Protein AF-U6DQZ5-F1 (afdb_monomer_lite)

Organism: Neovison vison (NCBI:txid452646)

Sequence (101 aa):
GNWKQELPKFVSPDQLPVEFGGTMTDPDGNPKCLTKIKYGGDVPKSYYLRNQVKTQYEHTVTVARGSFMQVENEILFPGCVLRWQFASEGADIGFGVFLKT

Secondary structure (DSSP, 8-state):
--HHHHGGGTS-GGGSBGGGTSSB--TT--TT-TTT-----PPPGGG-S-S------S------TT----------STT---------SSS----------

Structure (mmCIF, N/CA/C/O backbone):
data_AF-U6DQZ5-F1
#
_entry.id   AF-U6DQZ5-F1
#
loop_
_atom_site.group_PDB
_atom_site.id
_atom_site.type_symbol
_atom_site.label_atom_id
_atom_site.label_alt_id
_atom_site.label_comp_id
_atom_site.label_asym_id
_atom_site.label_entity_id
_atom_site.label_seq_id
_atom_site.pdbx_PDB_ins_code
_atom_site.Cartn_x
_atom_site.Cartn_y
_atom_site.Cartn_z
_atom_site.occupancy
_atom_site.B_iso_or_equiv
_atom_site.auth_seq_id
_atom_site.auth_comp_id
_atom_site.auth_asym_id
_atom_site.auth_atom_id
_atom_site.pdbx_PDB_model_num
ATOM 1 N N . GLY A 1 1 ? 1.594 -3.319 21.684 1.00 69.31 1 GLY A N 1
ATOM 2 C CA . GLY A 1 1 ? 1.055 -2.040 22.187 1.00 69.31 1 GLY A CA 1
ATOM 3 C C . GLY A 1 1 ? -0.429 -2.182 22.443 1.00 69.31 1 GLY A C 1
ATOM 4 O O . GLY A 1 1 ? -1.098 -2.838 21.656 1.00 69.31 1 GLY A O 1
ATOM 5 N N . ASN A 1 2 ? -0.933 -1.602 23.530 1.00 91.50 2 ASN A N 1
ATOM 6 C CA . ASN A 1 2 ? -2.315 -1.758 23.994 1.00 91.50 2 ASN A CA 1
ATOM 7 C C . ASN A 1 2 ? -3.218 -0.600 23.526 1.00 91.50 2 ASN A C 1
ATOM 9 O O . ASN A 1 2 ? -3.927 0.034 24.300 1.00 91.50 2 ASN A O 1
ATOM 13 N N . TRP A 1 3 ? -3.120 -0.264 22.239 1.00 95.62 3 TRP A N 1
ATOM 14 C CA . TRP A 1 3 ? -3.625 1.000 21.697 1.00 95.62 3 TRP A CA 1
ATOM 15 C C . TRP A 1 3 ? -5.145 1.173 21.848 1.00 95.62 3 TRP A C 1
ATOM 17 O O . TRP A 1 3 ? -5.598 2.282 22.114 1.00 95.62 3 TRP A O 1
ATOM 27 N N . LYS A 1 4 ? -5.929 0.087 21.776 1.00 95.06 4 LYS A N 1
ATOM 28 C CA . LYS A 1 4 ? -7.386 0.128 22.000 1.00 95.06 4 LYS A CA 1
ATOM 29 C C . LYS A 1 4 ? -7.770 0.541 23.425 1.00 95.06 4 LYS A C 1
ATOM 31 O O . LYS A 1 4 ? -8.847 1.085 23.610 1.00 95.06 4 LYS A O 1
ATOM 36 N N . GLN A 1 5 ? -6.913 0.292 24.417 1.00 94.25 5 GLN A N 1
ATOM 37 C CA . GLN A 1 5 ? -7.140 0.718 25.806 1.00 94.25 5 GLN A CA 1
ATOM 38 C C . GLN A 1 5 ? -6.598 2.126 26.085 1.00 94.25 5 GLN A C 1
ATOM 40 O O . GLN A 1 5 ? -7.031 2.780 27.029 1.00 94.25 5 GLN A O 1
ATOM 45 N N . GLU A 1 6 ? -5.667 2.610 25.262 1.00 95.88 6 GLU A N 1
ATOM 46 C CA . GLU A 1 6 ? -5.107 3.959 25.384 1.00 95.88 6 GLU A CA 1
ATOM 47 C C . GLU A 1 6 ? -6.014 5.024 24.757 1.00 95.88 6 GLU A C 1
ATOM 49 O O . GLU A 1 6 ? -6.179 6.096 25.332 1.00 95.88 6 GLU A O 1
ATOM 54 N N . LEU A 1 7 ? -6.643 4.734 23.612 1.00 95.56 7 LEU A N 1
ATOM 55 C CA . LEU A 1 7 ? -7.521 5.685 22.915 1.00 95.56 7 LEU A CA 1
ATOM 56 C C . LEU A 1 7 ? -8.677 6.234 23.782 1.00 95.56 7 LEU A C 1
ATOM 58 O O . LEU A 1 7 ? -8.883 7.452 23.763 1.00 95.56 7 LEU A O 1
ATOM 62 N N . PRO A 1 8 ? -9.379 5.420 24.599 1.00 95.06 8 PRO A N 1
ATOM 63 C CA . PRO A 1 8 ? -10.436 5.907 25.487 1.00 95.06 8 PRO A CA 1
ATOM 64 C C . PRO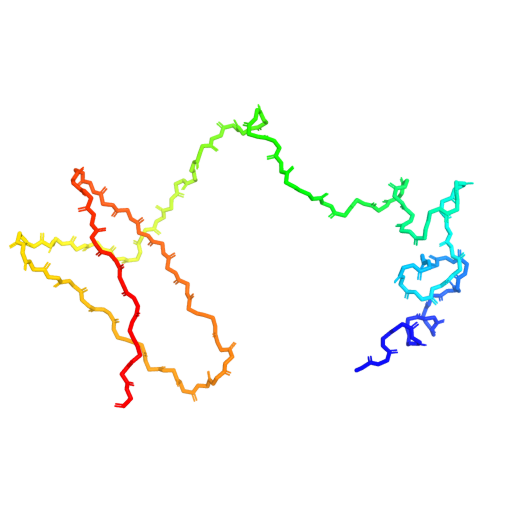 A 1 8 ? -9.983 6.913 26.556 1.00 95.06 8 PRO A C 1
ATOM 66 O O . PRO A 1 8 ? -10.818 7.580 27.158 1.00 95.06 8 PRO A O 1
ATOM 69 N N . LYS A 1 9 ? -8.671 7.058 26.805 1.00 95.75 9 LYS A N 1
ATOM 70 C CA . LYS A 1 9 ? -8.145 8.093 27.713 1.00 95.75 9 LYS A CA 1
ATOM 71 C C . LYS A 1 9 ? -8.264 9.504 27.127 1.00 95.75 9 LYS A C 1
ATOM 73 O O . LYS A 1 9 ? -8.200 10.473 27.875 1.00 95.75 9 LYS A O 1
ATOM 78 N N . PHE A 1 10 ? -8.419 9.618 25.807 1.00 96.75 10 PHE A N 1
ATOM 79 C CA . PHE A 1 10 ? -8.483 10.891 25.080 1.00 96.75 10 PHE A CA 1
ATOM 80 C C . PHE A 1 10 ? -9.848 11.148 24.438 1.00 96.75 10 PHE A C 1
ATOM 82 O O . PHE A 1 10 ? -10.176 12.292 24.131 1.00 96.75 10 PHE A O 1
ATOM 89 N N . VAL A 1 11 ? -10.635 10.095 24.213 1.00 96.81 11 VAL A N 1
ATOM 90 C CA . VAL A 1 11 ? -11.935 10.158 23.541 1.00 96.81 11 VAL A CA 1
ATOM 91 C C . VAL A 1 11 ? -12.942 9.371 24.364 1.00 96.81 11 VAL A C 1
ATOM 93 O O . VAL A 1 11 ? -12.676 8.229 24.730 1.00 96.81 11 VAL A O 1
ATOM 96 N N . SER A 1 12 ? -14.106 9.963 24.635 1.00 97.19 12 SER A N 1
ATOM 97 C CA . SER A 1 12 ? -15.171 9.260 25.354 1.00 97.19 12 SER A CA 1
ATOM 98 C C . SER A 1 12 ? -15.557 7.965 24.620 1.00 97.19 12 SER A C 1
ATOM 100 O O . SER A 1 12 ? -15.679 7.997 23.391 1.00 97.19 12 SER A O 1
ATOM 102 N N . PRO A 1 13 ? -15.771 6.831 25.319 1.00 96.00 13 PRO A N 1
ATOM 103 C CA . PRO A 1 13 ? -16.070 5.555 24.669 1.00 96.00 13 PRO A CA 1
ATOM 104 C C . PRO A 1 13 ? -17.267 5.604 23.711 1.00 96.00 13 PRO A C 1
ATOM 106 O O . PRO A 1 13 ? -17.209 5.005 22.642 1.00 96.00 13 PRO A O 1
ATOM 109 N N . ASP A 1 14 ? -18.314 6.361 24.039 1.00 97.12 14 ASP A N 1
ATOM 110 C CA . ASP A 1 14 ? -19.519 6.526 23.213 1.00 97.12 14 ASP A CA 1
ATOM 111 C C . ASP A 1 14 ? -19.296 7.362 21.942 1.00 97.12 14 ASP A C 1
ATOM 113 O O . ASP A 1 14 ? -20.132 7.349 21.043 1.00 97.12 14 ASP A O 1
ATOM 117 N N . GLN A 1 15 ? -18.159 8.055 21.843 1.00 97.38 15 GLN A N 1
ATOM 118 C CA . GLN A 1 15 ? -17.735 8.818 20.664 1.00 97.38 15 GLN A CA 1
ATOM 119 C C . GLN A 1 15 ? -16.679 8.073 19.830 1.00 97.38 15 GLN A C 1
ATOM 121 O O . GLN A 1 15 ? -16.239 8.568 18.790 1.00 97.38 15 GLN A O 1
ATOM 126 N N . LEU A 1 16 ? -16.258 6.882 20.266 1.00 97.88 16 LEU A N 1
ATOM 127 C CA . LEU A 1 16 ? -15.237 6.071 19.613 1.00 97.88 16 LEU A CA 1
ATOM 128 C C . LEU A 1 16 ? -15.874 4.781 19.065 1.00 97.88 16 LEU A C 1
ATOM 130 O O . LEU A 1 16 ? -16.534 4.066 19.821 1.00 97.88 16 LEU A O 1
ATOM 134 N N . PRO A 1 17 ? -15.691 4.441 17.773 1.00 98.31 17 PRO A N 1
ATOM 135 C CA . PRO A 1 17 ? -16.195 3.183 17.231 1.00 98.31 17 PRO A CA 1
ATOM 136 C C . PRO A 1 17 ? -15.702 1.970 18.022 1.00 98.31 17 PRO A C 1
ATOM 138 O O . PRO A 1 17 ? -14.544 1.926 18.455 1.00 98.31 17 PRO A O 1
ATOM 141 N N . VAL A 1 18 ? -16.551 0.950 18.146 1.00 98.06 18 VAL A N 1
ATOM 142 C CA . VAL A 1 18 ? -16.183 -0.344 18.749 1.00 98.06 18 VAL A CA 1
ATOM 143 C C . VAL A 1 18 ? -14.947 -0.944 18.068 1.00 98.06 18 VAL A C 1
ATOM 145 O O . VAL A 1 18 ? -14.060 -1.468 18.744 1.00 98.06 18 VAL A O 1
ATOM 148 N N . GLU A 1 19 ? -14.817 -0.793 16.745 1.00 97.38 19 GLU A N 1
ATOM 149 C CA . GLU A 1 19 ? -13.629 -1.207 15.979 1.00 97.38 19 GLU A CA 1
ATOM 150 C C . GLU A 1 19 ? -12.316 -0.653 16.574 1.00 97.38 19 GLU A C 1
ATOM 152 O O . GLU A 1 19 ? -11.291 -1.342 16.573 1.00 97.38 19 GLU A O 1
ATOM 157 N N . PHE A 1 20 ? -12.356 0.550 17.156 1.00 97.06 20 PHE A N 1
ATOM 158 C CA . PHE A 1 20 ? -11.208 1.246 17.745 1.00 97.06 20 PHE A CA 1
ATOM 159 C C . PHE A 1 20 ? -11.156 1.192 19.281 1.00 97.06 20 PHE A C 1
ATOM 161 O O . PHE A 1 20 ? -10.264 1.798 19.870 1.00 97.06 20 PHE A O 1
ATOM 168 N N . GLY A 1 21 ? -12.036 0.421 19.931 1.00 96.12 21 GLY A N 1
ATOM 169 C CA . GLY A 1 21 ? -12.015 0.197 21.383 1.00 96.12 21 GLY A CA 1
ATOM 170 C C . GLY A 1 21 ? -13.014 1.026 22.196 1.00 96.12 21 GLY A C 1
ATOM 171 O O . GLY A 1 21 ? -12.917 1.035 23.420 1.00 96.12 21 GLY A O 1
ATOM 172 N N . GLY A 1 22 ? -13.956 1.714 21.545 1.00 97.06 22 GLY A N 1
ATOM 173 C CA . GLY A 1 22 ? -15.069 2.386 22.219 1.00 97.06 22 GLY A CA 1
ATOM 174 C C . GLY A 1 22 ? -16.350 1.551 22.239 1.00 97.06 22 GLY A C 1
ATOM 175 O O . GLY A 1 22 ? -16.314 0.322 22.204 1.00 97.06 22 GLY A O 1
ATOM 176 N N . THR A 1 23 ? -17.491 2.231 22.289 1.00 98.06 23 THR A N 1
ATOM 177 C CA . THR A 1 23 ? -18.836 1.635 22.323 1.00 98.06 23 THR A CA 1
ATOM 178 C C . THR A 1 23 ? -19.744 2.138 21.201 1.00 98.06 23 THR A C 1
ATOM 180 O O . THR A 1 23 ? -20.854 1.628 21.046 1.00 98.06 23 THR A O 1
ATOM 183 N N . MET A 1 24 ? -19.292 3.099 20.389 1.00 98.19 24 MET A N 1
ATOM 184 C CA . MET A 1 24 ? -20.087 3.630 19.283 1.00 98.19 24 MET A CA 1
ATOM 185 C C . MET A 1 24 ? -20.259 2.583 18.176 1.00 98.19 24 MET A C 1
ATOM 187 O O . MET A 1 24 ? -19.301 1.936 17.745 1.00 98.19 24 MET A O 1
ATOM 191 N N . THR A 1 25 ? -21.487 2.456 17.685 1.00 98.50 25 THR A N 1
ATOM 192 C CA . THR A 1 25 ? -21.857 1.629 16.532 1.00 98.50 25 THR A CA 1
ATOM 193 C C . THR A 1 25 ? -22.733 2.449 15.585 1.00 98.50 25 THR A C 1
ATOM 195 O O . THR A 1 25 ? -23.215 3.526 15.946 1.00 98.50 25 THR A O 1
ATOM 198 N N . ASP A 1 26 ? -22.901 1.989 14.349 1.00 98.38 26 ASP A N 1
ATOM 199 C CA . ASP A 1 26 ? -23.964 2.507 13.482 1.00 98.38 26 ASP A CA 1
ATOM 200 C C . ASP A 1 26 ? -25.361 2.129 14.017 1.00 98.38 26 ASP A C 1
ATOM 202 O O . ASP A 1 26 ? -25.474 1.235 14.856 1.00 98.38 26 ASP A O 1
ATOM 206 N N . PRO A 1 27 ? -26.452 2.749 13.516 1.00 97.94 27 PRO A N 1
ATOM 207 C CA . PRO A 1 27 ? -27.818 2.388 13.912 1.00 97.94 27 PRO A CA 1
ATOM 208 C C . PRO A 1 27 ? -28.185 0.910 13.694 1.00 97.94 27 PRO A C 1
ATOM 210 O O . PRO A 1 27 ? -29.071 0.397 14.370 1.00 97.94 27 PRO A O 1
ATOM 213 N N . ASP A 1 28 ? -27.516 0.228 12.761 1.00 97.56 28 ASP A N 1
ATOM 214 C CA . ASP A 1 28 ? -27.664 -1.209 12.493 1.00 97.56 28 ASP A CA 1
ATOM 215 C C . ASP A 1 28 ? -26.778 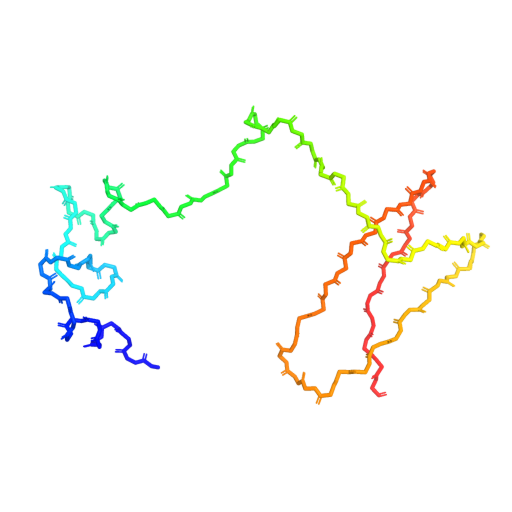-2.094 13.397 1.00 97.56 28 ASP A C 1
ATOM 217 O O . ASP A 1 28 ? -26.752 -3.315 13.245 1.00 97.56 28 ASP A O 1
ATOM 221 N N . GLY A 1 29 ? -26.045 -1.490 14.336 1.00 97.88 29 GLY A N 1
ATOM 222 C CA . GLY A 1 29 ? -25.107 -2.159 15.231 1.00 97.88 29 GLY A CA 1
ATOM 223 C C . GLY A 1 29 ? -23.715 -2.386 14.638 1.00 97.88 29 GLY A C 1
ATOM 224 O O . GLY A 1 29 ? -22.888 -3.032 15.284 1.00 97.88 29 GLY A O 1
ATOM 225 N N . ASN A 1 30 ? -23.404 -1.874 13.440 1.00 97.94 30 ASN A N 1
ATOM 226 C CA . ASN A 1 30 ? -22.097 -2.102 12.828 1.00 97.94 30 ASN A CA 1
ATOM 227 C C . ASN A 1 30 ? -20.965 -1.434 13.642 1.00 97.94 30 ASN A C 1
ATOM 229 O O . ASN A 1 30 ? -20.961 -0.207 13.804 1.00 97.94 30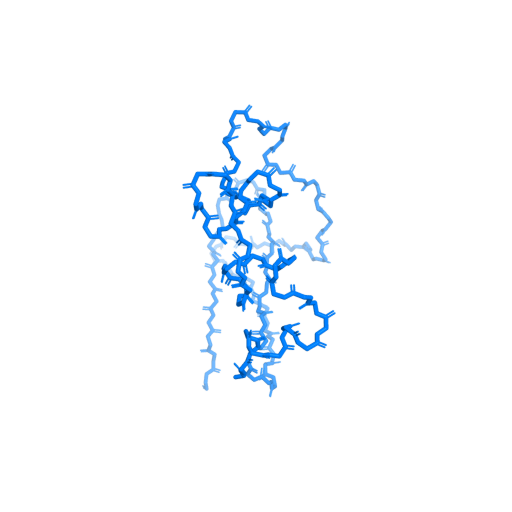 ASN A O 1
ATOM 233 N N . PRO A 1 31 ? -19.958 -2.198 14.117 1.00 98.06 31 PRO A N 1
ATOM 234 C CA . PRO A 1 31 ? -18.894 -1.681 14.983 1.00 98.06 31 PRO A CA 1
ATOM 235 C C . PRO A 1 31 ? -17.906 -0.746 14.277 1.00 98.06 31 PRO A C 1
ATOM 237 O O . PRO A 1 31 ? -17.113 -0.075 14.939 1.00 98.06 31 PRO A O 1
ATOM 240 N N . LYS A 1 32 ? -17.935 -0.712 12.940 1.00 98.12 32 LYS A N 1
ATOM 241 C CA . LYS A 1 32 ? -17.047 0.106 12.106 1.00 98.12 32 LYS A CA 1
ATOM 242 C C . LYS A 1 32 ? -17.581 1.509 11.843 1.00 98.12 32 LYS A C 1
ATOM 244 O O . LYS A 1 32 ? -16.857 2.336 11.299 1.00 98.12 32 LYS A O 1
ATOM 249 N N . CYS A 1 33 ? -18.833 1.785 12.204 1.00 98.06 33 CYS A N 1
ATOM 250 C CA . CYS A 1 33 ? -19.472 3.073 11.944 1.00 98.06 33 CYS A CA 1
ATOM 251 C C . CYS A 1 33 ? -19.352 3.517 10.463 1.00 98.06 33 CYS A C 1
ATOM 253 O O . CYS A 1 33 ? -18.915 4.633 10.170 1.00 98.06 33 CYS A O 1
ATOM 255 N N . LEU A 1 34 ? -19.700 2.639 9.511 1.00 97.81 34 LEU A N 1
ATOM 256 C CA . LEU A 1 34 ? -19.608 2.842 8.056 1.00 97.81 34 LEU A CA 1
ATOM 257 C C . LEU A 1 34 ? -20.453 4.014 7.531 1.00 97.81 34 LEU A C 1
ATOM 259 O O . LEU A 1 34 ? -20.192 4.538 6.435 1.00 97.81 34 LEU A O 1
ATOM 263 N N . THR A 1 35 ? -21.454 4.451 8.300 1.00 97.56 35 THR A N 1
ATOM 264 C CA . THR A 1 35 ? -22.195 5.684 7.995 1.00 97.56 35 THR A CA 1
ATOM 265 C C . THR A 1 35 ? -21.300 6.925 8.075 1.00 97.56 35 THR A C 1
ATOM 267 O O . THR A 1 35 ? -21.539 7.891 7.352 1.00 97.56 35 THR A O 1
ATOM 270 N N . LYS A 1 36 ? -20.230 6.878 8.882 1.00 96.88 36 LYS A N 1
ATOM 271 C CA . LYS A 1 36 ? -19.280 7.979 9.112 1.00 96.88 36 LYS A CA 1
ATOM 272 C C . LYS A 1 36 ? -17.893 7.710 8.524 1.00 96.88 36 LYS A C 1
ATOM 274 O O . LYS A 1 36 ? -17.267 8.630 8.007 1.00 96.88 36 LYS A O 1
ATOM 279 N N . ILE A 1 37 ? -17.410 6.469 8.590 1.00 97.88 37 ILE A N 1
ATOM 280 C CA . ILE A 1 37 ? -16.031 6.102 8.245 1.00 97.88 37 ILE A CA 1
ATOM 281 C C . ILE A 1 37 ? -16.017 5.241 6.984 1.00 97.88 37 ILE A C 1
ATOM 283 O O . ILE A 1 37 ? -16.633 4.178 6.922 1.00 97.88 37 ILE A O 1
ATOM 287 N N . LYS A 1 38 ? -15.283 5.682 5.960 1.00 97.19 38 LYS A N 1
ATOM 288 C CA . LYS A 1 38 ? -15.056 4.894 4.744 1.00 97.19 38 LYS A CA 1
ATOM 289 C C . LYS A 1 38 ? -13.724 4.159 4.857 1.00 97.19 38 LYS A C 1
ATOM 291 O O . LYS A 1 38 ? -12.682 4.788 4.990 1.00 97.19 38 LYS A O 1
ATOM 296 N N . TYR A 1 39 ? -13.764 2.833 4.764 1.00 96.62 39 TYR A N 1
ATOM 297 C CA . TYR A 1 39 ? -12.596 1.950 4.906 1.00 96.62 39 TYR A CA 1
ATOM 298 C C . TYR A 1 39 ? -11.846 1.718 3.583 1.00 96.62 39 TYR A C 1
ATOM 300 O O . TYR A 1 39 ? -11.080 0.766 3.458 1.00 96.62 39 TYR A O 1
ATOM 308 N N . GLY A 1 40 ? -12.066 2.581 2.587 1.00 96.56 40 GLY A N 1
ATOM 309 C CA . GLY A 1 40 ? -11.515 2.406 1.246 1.00 96.56 40 GLY A CA 1
ATOM 310 C C . GLY A 1 40 ? -12.057 1.154 0.552 1.00 96.56 40 GLY A C 1
ATOM 311 O O . GLY A 1 40 ? -13.219 0.790 0.730 1.00 96.56 40 GLY A O 1
ATOM 312 N N . GLY A 1 41 ? -11.207 0.533 -0.261 1.00 96.81 41 GLY A N 1
ATOM 313 C CA . GLY A 1 41 ? -11.530 -0.603 -1.121 1.00 96.81 41 GLY A CA 1
ATOM 314 C C . GLY A 1 41 ? -10.950 -0.410 -2.519 1.00 96.81 41 GLY A C 1
ATOM 315 O O . GLY A 1 41 ? -10.479 0.678 -2.861 1.00 96.81 41 GLY A O 1
ATOM 316 N N . ASP A 1 42 ? -10.988 -1.466 -3.326 1.00 97.31 42 ASP A N 1
ATOM 317 C CA . ASP A 1 42 ? -10.547 -1.385 -4.715 1.00 97.31 42 ASP A CA 1
ATOM 318 C C . ASP A 1 42 ? -11.476 -0.469 -5.515 1.00 97.31 42 ASP A C 1
ATOM 320 O O . ASP A 1 42 ? -12.699 -0.632 -5.516 1.00 97.31 42 ASP A O 1
ATOM 324 N N . VAL A 1 43 ? -10.893 0.498 -6.224 1.00 96.44 43 VAL A N 1
ATOM 325 C CA . VAL A 1 43 ? -11.652 1.370 -7.122 1.00 96.44 43 VAL A CA 1
ATOM 326 C C . VAL A 1 43 ? -11.927 0.598 -8.418 1.00 96.44 43 VAL A C 1
ATOM 328 O O . VAL A 1 43 ? -10.978 0.152 -9.067 1.00 96.44 43 VAL A O 1
ATOM 331 N N . PRO A 1 44 ? -13.193 0.439 -8.850 1.00 97.62 44 PRO A N 1
ATOM 332 C CA . PRO A 1 44 ? -13.486 -0.249 -10.101 1.00 97.62 44 PRO A CA 1
ATOM 333 C C . PRO A 1 44 ? -12.823 0.442 -11.297 1.00 97.62 44 PRO A C 1
ATOM 335 O O . PRO A 1 44 ? -12.874 1.667 -11.426 1.00 97.62 44 PRO A O 1
ATOM 338 N N . LYS A 1 45 ? -12.258 -0.350 -12.218 1.00 95.81 45 LYS A N 1
ATOM 339 C CA . LYS A 1 45 ? -11.540 0.158 -13.405 1.00 95.81 45 LYS A CA 1
ATOM 340 C C . LYS A 1 45 ? -12.383 1.093 -14.280 1.00 95.81 45 LYS A C 1
ATOM 342 O O . LYS A 1 45 ? -11.825 1.951 -14.950 1.00 95.81 45 LYS A O 1
ATOM 347 N N . SER A 1 46 ? -13.711 0.966 -14.254 1.00 97.31 46 SER A N 1
ATOM 348 C CA . SER A 1 46 ? -14.633 1.862 -14.968 1.00 97.31 46 SER A CA 1
ATOM 349 C C . SER A 1 46 ? -14.546 3.324 -14.517 1.00 97.31 46 SER A C 1
ATOM 351 O O . SER A 1 46 ? -14.938 4.207 -15.271 1.00 97.31 46 SER A O 1
ATOM 353 N N . TYR A 1 47 ? -14.033 3.594 -13.313 1.00 97.38 47 TYR A N 1
ATOM 354 C CA . TYR A 1 47 ? -13.816 4.952 -12.806 1.00 97.38 47 TYR A CA 1
ATOM 355 C C . TYR A 1 47 ? -12.426 5.513 -13.145 1.00 97.38 47 TYR A C 1
ATOM 357 O O . TYR A 1 47 ? -12.110 6.642 -12.768 1.00 97.38 47 TYR A O 1
ATOM 365 N N . TYR A 1 48 ? -11.564 4.749 -13.823 1.00 96.44 48 TYR A N 1
ATOM 366 C CA . TYR A 1 48 ? -10.197 5.182 -14.099 1.00 96.44 48 TYR A CA 1
ATOM 367 C C . TYR A 1 48 ? -10.194 6.172 -15.265 1.00 96.44 48 TYR A C 1
ATOM 369 O O . TYR A 1 48 ? -10.593 5.844 -16.377 1.00 96.44 48 TYR A O 1
ATOM 377 N N . LEU A 1 49 ? -9.686 7.384 -15.027 1.00 95.75 49 LEU A N 1
ATOM 378 C CA . LEU A 1 49 ? -9.527 8.405 -16.074 1.00 95.75 49 LEU A CA 1
ATOM 379 C C . LEU A 1 49 ? -8.232 8.235 -16.883 1.00 95.75 49 LEU A C 1
ATOM 381 O O . LEU A 1 49 ? -8.092 8.792 -17.968 1.00 95.75 49 LEU A O 1
ATOM 385 N N . ARG A 1 50 ? -7.253 7.515 -16.327 1.00 94.12 50 ARG A N 1
ATOM 386 C CA . ARG A 1 50 ? -5.955 7.236 -16.948 1.00 94.12 50 ARG A CA 1
ATOM 387 C C . ARG A 1 50 ? -5.351 5.971 -16.354 1.00 94.12 50 ARG A C 1
ATOM 389 O O . ARG A 1 50 ? -5.546 5.693 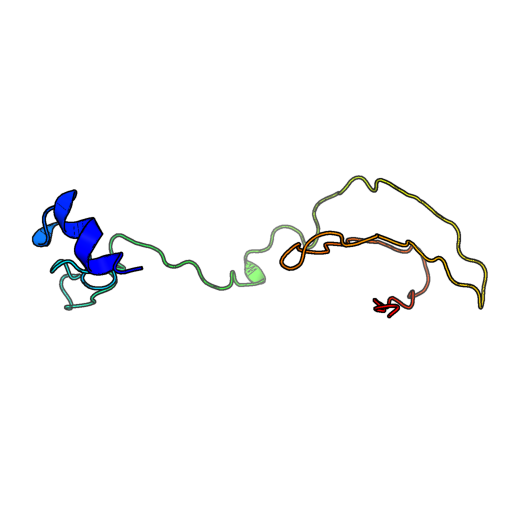-15.175 1.00 94.12 50 ARG A O 1
ATOM 396 N N . ASN A 1 51 ? -4.561 5.265 -17.157 1.00 89.50 51 ASN A N 1
ATOM 397 C CA . ASN A 1 51 ? -3.905 4.026 -16.733 1.00 89.50 51 ASN A CA 1
ATOM 398 C C . ASN A 1 51 ? -2.529 4.266 -16.099 1.00 89.50 51 ASN A C 1
ATOM 400 O O . ASN A 1 51 ? -2.036 3.408 -15.376 1.00 89.50 51 ASN A O 1
ATOM 404 N N . GLN A 1 52 ? -1.906 5.418 -16.368 1.00 86.25 52 GLN A N 1
ATOM 405 C CA . GLN A 1 52 ? -0.599 5.796 -15.832 1.00 86.25 52 GLN A CA 1
ATOM 406 C C . GLN A 1 52 ? -0.516 7.314 -15.631 1.00 86.25 52 GLN A C 1
ATOM 408 O O . GLN A 1 52 ? -1.171 8.096 -16.328 1.00 86.25 52 GLN A O 1
ATOM 413 N N . VAL A 1 53 ? 0.300 7.738 -14.668 1.00 89.19 53 VAL A N 1
ATOM 414 C CA . VAL A 1 53 ? 0.674 9.141 -14.456 1.00 89.19 53 VAL A CA 1
ATOM 415 C C . VAL A 1 53 ? 2.072 9.336 -15.036 1.00 89.19 53 VAL A C 1
ATOM 417 O O . VAL A 1 53 ? 2.935 8.482 -14.845 1.00 89.19 53 VAL A O 1
ATOM 420 N N . LYS A 1 54 ? 2.300 10.444 -15.754 1.00 83.69 54 LYS A N 1
ATOM 421 C CA . LYS A 1 54 ? 3.641 10.784 -16.248 1.00 83.69 54 LYS A CA 1
ATOM 422 C C . LYS A 1 54 ? 4.593 10.904 -15.059 1.00 83.69 54 LYS A C 1
ATOM 424 O O . LYS A 1 54 ? 4.335 11.700 -14.160 1.00 83.69 54 LYS A O 1
ATOM 429 N N . THR A 1 55 ? 5.676 10.138 -15.085 1.00 89.19 55 THR A N 1
ATOM 430 C CA . THR A 1 55 ? 6.752 10.218 -14.096 1.00 89.19 55 THR A CA 1
ATOM 431 C C . THR A 1 55 ? 8.023 10.727 -14.760 1.00 89.19 55 THR A C 1
ATOM 433 O O . THR A 1 55 ? 8.226 10.519 -15.957 1.00 89.19 55 THR A O 1
ATOM 436 N N . GLN A 1 56 ? 8.870 11.400 -13.988 1.00 92.38 56 GLN A N 1
ATOM 437 C CA . GLN A 1 56 ? 10.254 11.645 -14.377 1.00 92.38 56 GLN A CA 1
ATOM 438 C C . GLN A 1 56 ? 11.095 10.489 -13.838 1.00 92.38 56 GLN A C 1
ATOM 440 O O . GLN A 1 56 ? 10.894 10.061 -12.701 1.00 92.38 56 GLN A O 1
ATOM 445 N N . TYR A 1 57 ? 11.990 9.959 -14.666 1.00 93.94 57 TYR A N 1
ATOM 446 C CA . TYR A 1 57 ? 12.910 8.898 -14.270 1.00 93.94 57 TYR A CA 1
ATOM 447 C C . TYR A 1 57 ? 14.265 9.510 -13.936 1.00 93.94 57 TYR A C 1
ATOM 449 O O . TYR A 1 57 ? 14.756 10.364 -14.669 1.00 93.94 57 TYR A O 1
ATOM 457 N N . GLU A 1 58 ? 14.862 9.060 -12.837 1.00 93.19 58 GLU A N 1
ATOM 458 C CA . GLU A 1 58 ? 16.182 9.520 -12.393 1.00 93.19 58 GLU A CA 1
ATOM 459 C C . GLU A 1 58 ? 17.297 9.091 -13.357 1.00 93.19 58 GLU A C 1
ATOM 461 O O . GLU A 1 58 ? 18.248 9.832 -13.599 1.00 93.19 58 GLU A O 1
ATOM 466 N N . HIS A 1 59 ? 17.154 7.908 -13.960 1.00 92.19 59 HIS A N 1
ATOM 467 C CA . HIS A 1 59 ? 18.133 7.338 -14.878 1.00 92.19 59 HIS A CA 1
ATOM 468 C C . HIS A 1 59 ? 17.473 6.882 -16.178 1.00 92.19 59 HIS A C 1
ATOM 470 O O . HIS A 1 59 ? 16.360 6.360 -16.183 1.00 92.19 59 HIS A O 1
ATOM 476 N N . THR A 1 60 ? 18.191 7.047 -17.288 1.00 94.50 60 THR A N 1
ATOM 477 C CA . THR A 1 60 ? 17.853 6.482 -18.601 1.00 94.50 60 THR A CA 1
ATOM 478 C C . THR A 1 60 ? 19.087 5.768 -19.129 1.00 94.50 60 THR A C 1
ATOM 480 O O . THR A 1 60 ? 20.170 6.348 -19.158 1.00 94.50 60 THR A O 1
ATOM 483 N N . VAL A 1 61 ? 18.938 4.504 -19.519 1.00 94.25 61 VAL A N 1
ATOM 484 C CA . VAL A 1 61 ? 20.051 3.655 -19.960 1.00 94.25 61 VAL A CA 1
ATOM 485 C C . VAL A 1 61 ? 19.670 2.895 -21.226 1.00 94.25 61 VAL A C 1
ATOM 487 O O . VAL A 1 61 ? 18.503 2.581 -21.441 1.00 94.25 61 VAL A O 1
ATOM 490 N N . THR A 1 62 ? 20.660 2.580 -22.061 1.00 95.00 62 THR A N 1
ATOM 491 C CA . THR A 1 62 ? 20.494 1.691 -23.221 1.00 95.00 62 THR A CA 1
ATOM 492 C C . THR A 1 62 ? 21.077 0.324 -22.888 1.00 95.00 62 THR A C 1
ATOM 494 O O . THR A 1 62 ? 22.238 0.232 -22.495 1.00 95.00 62 THR A O 1
ATOM 497 N N . VAL A 1 63 ? 20.290 -0.740 -23.062 1.00 94.00 63 VAL A N 1
ATOM 498 C CA . VAL A 1 63 ? 20.726 -2.123 -22.816 1.00 94.00 63 VAL A CA 1
ATOM 499 C C . VAL A 1 63 ? 20.871 -2.845 -24.152 1.00 94.00 63 VAL A C 1
ATOM 501 O O . VAL A 1 63 ? 19.916 -2.949 -24.920 1.00 94.00 63 VAL A O 1
ATOM 504 N N . ALA A 1 64 ? 22.078 -3.328 -24.450 1.00 94.81 64 ALA A N 1
ATOM 505 C CA . ALA A 1 64 ? 22.343 -4.081 -25.672 1.00 94.81 64 ALA A CA 1
ATOM 506 C C . ALA A 1 64 ? 21.684 -5.473 -25.642 1.00 94.81 64 ALA A C 1
ATOM 508 O O . ALA A 1 64 ? 21.410 -6.040 -24.582 1.00 94.81 64 ALA A O 1
ATOM 509 N N . ARG A 1 65 ? 21.455 -6.055 -26.824 1.00 95.12 65 ARG A N 1
ATOM 510 C CA . ARG A 1 65 ? 20.849 -7.386 -26.960 1.00 95.12 65 ARG A CA 1
ATOM 511 C C . ARG A 1 65 ? 21.683 -8.446 -26.230 1.00 95.12 65 ARG A C 1
ATOM 513 O O . ARG A 1 65 ? 22.859 -8.611 -26.531 1.00 95.12 65 ARG A O 1
ATOM 520 N N . GLY A 1 66 ? 21.042 -9.203 -25.339 1.00 95.81 66 GLY A N 1
ATOM 521 C CA . GLY A 1 66 ? 21.691 -10.261 -24.554 1.00 95.81 66 GLY A CA 1
ATOM 522 C C . GLY A 1 66 ? 22.503 -9.757 -23.356 1.00 95.81 66 GLY A C 1
ATOM 523 O O . GLY A 1 66 ? 23.112 -10.568 -22.665 1.00 95.81 66 GLY A O 1
ATOM 524 N N . SER A 1 67 ? 22.497 -8.448 -23.100 1.00 96.56 67 SER A N 1
ATOM 525 C CA . SER A 1 67 ? 23.162 -7.825 -21.955 1.00 96.56 67 SER A CA 1
ATOM 526 C C . SER A 1 67 ? 22.167 -7.494 -20.839 1.00 96.56 67 SER A C 1
ATOM 528 O O . SER A 1 67 ? 20.954 -7.620 -21.000 1.00 96.56 67 SER A O 1
ATOM 530 N N . PHE A 1 68 ? 22.688 -7.045 -19.699 1.00 95.50 68 PHE A N 1
ATOM 531 C CA . PHE A 1 68 ? 21.903 -6.585 -18.557 1.00 95.50 68 PHE A CA 1
ATOM 532 C C . PHE A 1 68 ? 22.525 -5.323 -17.947 1.00 95.50 68 PHE A C 1
ATOM 534 O O . PHE A 1 68 ? 23.706 -5.041 -18.145 1.00 95.50 68 PHE A O 1
ATOM 541 N N . MET A 1 69 ? 21.718 -4.574 -17.200 1.00 94.75 69 MET A N 1
ATOM 542 C CA . MET A 1 69 ? 22.155 -3.481 -16.331 1.00 94.75 69 MET A CA 1
ATOM 543 C C . MET A 1 69 ? 21.873 -3.888 -14.888 1.00 94.75 69 MET A C 1
ATOM 545 O O . MET A 1 69 ? 20.820 -4.461 -14.609 1.00 94.75 69 MET A O 1
ATOM 549 N N . GLN A 1 70 ? 22.792 -3.583 -13.975 1.00 95.06 70 GLN A N 1
ATOM 550 C CA . GLN A 1 70 ? 22.634 -3.882 -12.556 1.00 95.06 70 GLN A CA 1
ATOM 551 C C . GLN A 1 70 ? 22.819 -2.607 -11.732 1.00 95.06 70 GLN A C 1
ATOM 553 O O . GLN A 1 70 ? 23.738 -1.829 -11.977 1.00 95.06 70 GLN A O 1
ATOM 558 N N . VAL A 1 71 ? 21.945 -2.412 -10.746 1.00 93.19 71 VAL A N 1
ATOM 559 C CA . VAL A 1 71 ? 22.070 -1.369 -9.723 1.00 93.19 71 VAL A CA 1
ATOM 560 C C . VAL A 1 71 ? 22.217 -2.069 -8.380 1.00 93.19 71 VAL A C 1
ATOM 562 O O . VAL A 1 71 ? 21.408 -2.933 -8.040 1.00 93.19 71 VAL A O 1
ATOM 565 N N . GLU A 1 72 ? 23.258 -1.722 -7.631 1.00 93.69 72 GLU A N 1
ATOM 566 C CA . GLU A 1 72 ? 23.550 -2.308 -6.323 1.00 93.69 72 GLU A CA 1
ATOM 567 C C . GLU A 1 72 ? 23.237 -1.299 -5.220 1.00 93.69 7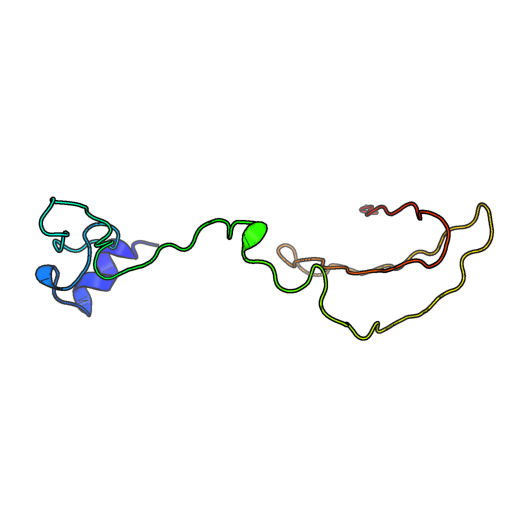2 GLU A C 1
ATOM 569 O O . GLU A 1 72 ? 23.559 -0.120 -5.340 1.00 93.69 72 GLU A O 1
ATOM 574 N N . ASN A 1 73 ? 22.576 -1.762 -4.159 1.00 92.06 73 ASN A N 1
ATOM 575 C CA . ASN A 1 73 ? 22.262 -0.957 -2.983 1.00 92.06 73 ASN A CA 1
ATOM 576 C C . ASN A 1 73 ? 22.692 -1.729 -1.738 1.00 92.06 73 ASN A C 1
ATOM 578 O O . ASN A 1 73 ? 22.229 -2.848 -1.514 1.00 92.06 73 ASN A O 1
ATOM 582 N N . GLU A 1 74 ? 23.556 -1.124 -0.929 1.00 93.69 74 GLU A N 1
ATOM 583 C CA . GLU A 1 74 ? 23.953 -1.681 0.358 1.00 93.69 74 GLU A CA 1
ATOM 584 C C . GLU A 1 74 ? 22.870 -1.385 1.404 1.00 93.69 74 GLU A C 1
ATOM 586 O O . GLU A 1 74 ? 22.576 -0.229 1.717 1.00 93.69 74 GLU A O 1
ATOM 591 N N . ILE A 1 75 ? 22.245 -2.438 1.937 1.00 93.19 75 ILE A N 1
ATOM 592 C CA . ILE A 1 75 ? 21.202 -2.311 2.958 1.00 93.19 75 ILE A CA 1
ATOM 593 C C . ILE A 1 75 ? 21.839 -2.457 4.336 1.00 93.19 75 ILE A C 1
ATOM 595 O O . ILE A 1 75 ? 22.018 -3.561 4.843 1.00 93.19 75 ILE A O 1
ATOM 599 N N . LEU A 1 76 ? 22.154 -1.318 4.948 1.00 92.50 76 LEU A N 1
ATOM 600 C CA . LEU A 1 76 ? 22.793 -1.265 6.267 1.00 92.50 76 LEU A CA 1
ATOM 601 C C . LEU A 1 76 ? 21.841 -1.641 7.413 1.00 92.50 76 LEU A C 1
ATOM 603 O O . LEU A 1 76 ? 22.287 -2.078 8.472 1.00 92.50 76 LEU A O 1
ATOM 607 N N . PHE A 1 77 ? 20.529 -1.472 7.212 1.00 93.69 77 PHE A N 1
ATOM 608 C CA . PHE A 1 77 ? 19.521 -1.670 8.252 1.00 93.69 77 PHE A CA 1
ATOM 609 C C . PHE A 1 77 ? 18.340 -2.505 7.737 1.00 93.69 77 PHE A C 1
ATOM 611 O O . PHE A 1 77 ? 17.694 -2.125 6.756 1.00 93.69 77 PHE A O 1
ATOM 618 N N . PRO A 1 78 ? 18.011 -3.628 8.399 1.00 93.75 78 PRO A N 1
ATOM 619 C CA . PRO A 1 78 ? 16.810 -4.390 8.087 1.00 93.75 78 PRO A CA 1
ATOM 620 C C . PRO A 1 78 ? 15.532 -3.565 8.283 1.00 93.75 78 PRO A C 1
ATOM 622 O O . PRO A 1 78 ? 15.456 -2.700 9.154 1.00 93.75 78 PRO A O 1
ATOM 625 N N . GLY A 1 79 ? 14.499 -3.874 7.497 1.00 94.19 79 GLY A N 1
ATOM 626 C CA . GLY A 1 79 ? 13.192 -3.211 7.577 1.00 94.19 79 GLY A CA 1
ATOM 627 C C . GLY A 1 79 ? 13.014 -2.020 6.629 1.00 94.19 79 GLY A C 1
ATOM 628 O O . GLY A 1 79 ? 11.912 -1.481 6.540 1.00 94.19 79 GLY A O 1
ATOM 629 N N . CYS A 1 80 ? 14.051 -1.631 5.882 1.00 93.62 80 CYS A N 1
ATOM 630 C CA . CYS A 1 80 ? 13.909 -0.690 4.773 1.00 93.62 80 CYS A CA 1
ATOM 631 C C . CYS A 1 80 ? 13.081 -1.288 3.622 1.00 93.62 80 CYS A C 1
ATOM 633 O O . CYS A 1 80 ? 13.043 -2.502 3.416 1.00 93.62 80 CYS A O 1
ATOM 635 N N . VAL A 1 81 ? 12.444 -0.415 2.839 1.00 94.19 81 VAL A N 1
ATOM 636 C CA . VAL A 1 81 ? 11.648 -0.796 1.665 1.00 94.19 81 VAL A CA 1
ATOM 637 C C . VAL A 1 81 ? 12.409 -0.429 0.399 1.00 94.19 81 VAL A C 1
ATOM 639 O O . VAL A 1 81 ? 12.711 0.742 0.171 1.00 94.19 81 VAL A O 1
ATOM 642 N N . LEU A 1 82 ? 12.669 -1.421 -0.451 1.00 94.50 82 LEU A N 1
ATOM 643 C CA . LEU A 1 82 ? 13.165 -1.199 -1.807 1.00 94.50 82 LEU A CA 1
ATOM 644 C C . LEU A 1 82 ? 11.978 -0.921 -2.742 1.00 94.50 82 LEU A C 1
ATOM 646 O O . LEU A 1 82 ? 11.023 -1.695 -2.776 1.00 94.50 82 LEU A O 1
ATOM 650 N N . ARG A 1 83 ? 12.032 0.177 -3.505 1.00 95.19 83 ARG A N 1
ATOM 651 C CA . ARG A 1 83 ? 10.983 0.575 -4.457 1.00 95.19 83 ARG A CA 1
ATOM 652 C C . ARG A 1 83 ? 11.603 0.923 -5.803 1.00 95.19 83 ARG A C 1
ATOM 654 O O . ARG A 1 83 ? 12.553 1.694 -5.855 1.00 95.19 83 ARG A O 1
ATOM 661 N N . TRP A 1 84 ? 11.025 0.404 -6.880 1.00 94.69 84 TRP A N 1
ATOM 662 C CA . TRP A 1 84 ? 11.453 0.671 -8.252 1.00 94.69 84 TRP A CA 1
ATOM 663 C C . TRP A 1 84 ? 10.258 1.011 -9.140 1.00 94.69 84 TRP A C 1
ATOM 665 O O . TRP A 1 84 ? 9.131 0.578 -8.900 1.00 94.69 84 TRP A O 1
ATOM 675 N N . GLN A 1 85 ? 10.528 1.774 -10.193 1.00 95.12 85 GLN A N 1
ATOM 676 C CA . GLN A 1 85 ? 9.622 2.004 -11.308 1.00 95.12 85 GLN A CA 1
ATOM 677 C C . GLN A 1 85 ? 10.481 2.186 -12.558 1.00 95.12 85 GLN A C 1
ATOM 679 O O . GLN A 1 85 ? 11.443 2.949 -12.536 1.00 95.12 85 GLN A O 1
ATOM 684 N N . PHE A 1 86 ? 10.145 1.489 -13.637 1.00 94.06 86 PHE A N 1
ATOM 685 C CA . PHE A 1 86 ? 10.844 1.604 -14.911 1.00 94.06 86 PHE A CA 1
ATOM 686 C C . PHE A 1 86 ? 9.848 1.527 -16.066 1.00 94.06 86 PHE A C 1
ATOM 688 O O . PHE A 1 86 ? 8.744 1.001 -15.923 1.00 94.06 86 PHE A O 1
ATOM 695 N N . ALA A 1 87 ? 10.265 2.045 -17.214 1.00 93.38 87 ALA A N 1
ATOM 696 C CA . ALA A 1 87 ? 9.620 1.832 -18.497 1.00 93.38 87 ALA A CA 1
ATOM 697 C C . ALA A 1 87 ? 10.698 1.459 -19.516 1.00 93.38 87 ALA A C 1
ATOM 699 O O . ALA A 1 87 ? 11.844 1.890 -19.399 1.00 93.38 87 ALA A O 1
ATOM 700 N N . SER A 1 88 ? 10.325 0.646 -20.497 1.00 93.44 88 SER A N 1
ATOM 701 C CA . SER A 1 88 ? 11.164 0.329 -21.651 1.00 93.44 88 SER A CA 1
ATOM 702 C C . SER A 1 88 ? 10.384 0.658 -22.915 1.00 93.44 88 SER A C 1
ATOM 704 O O . SER A 1 88 ? 9.166 0.477 -22.967 1.00 93.44 88 SER A O 1
ATOM 706 N N . GLU A 1 89 ? 11.077 1.204 -23.906 1.00 91.44 89 GLU A N 1
ATOM 707 C CA . GLU A 1 89 ? 10.508 1.446 -25.225 1.00 91.44 89 GLU A CA 1
ATOM 708 C C . GLU A 1 89 ? 10.794 0.238 -26.125 1.00 91.44 89 GLU A C 1
ATOM 710 O O . GLU A 1 89 ? 11.912 -0.276 -26.162 1.00 91.44 89 GLU A O 1
ATOM 715 N N . GLY A 1 90 ? 9.788 -0.206 -26.880 1.00 90.56 90 GLY A N 1
ATOM 716 C CA . GLY A 1 90 ? 9.934 -1.300 -27.836 1.00 90.56 90 GLY A CA 1
ATOM 717 C C . GLY A 1 90 ? 9.662 -2.676 -27.230 1.00 90.56 90 GLY A C 1
ATOM 718 O O . GLY A 1 90 ? 8.504 -3.059 -27.095 1.00 90.56 90 GLY A O 1
ATOM 719 N N . ALA A 1 91 ? 10.719 -3.444 -26.967 1.00 91.50 91 ALA A N 1
ATOM 720 C CA . ALA A 1 91 ? 10.614 -4.831 -26.513 1.00 91.50 91 ALA A CA 1
ATOM 721 C C . ALA A 1 91 ? 10.513 -4.941 -24.985 1.00 91.50 91 ALA A C 1
ATOM 723 O O . ALA A 1 91 ? 10.959 -4.053 -24.259 1.00 91.50 91 ALA A O 1
ATOM 724 N N . ASP A 1 92 ? 9.985 -6.070 -24.511 1.00 94.25 92 ASP A N 1
ATOM 725 C CA . ASP A 1 92 ? 9.954 -6.393 -23.086 1.00 94.25 92 ASP A CA 1
ATOM 726 C C . ASP A 1 92 ? 11.370 -6.483 -22.496 1.00 94.25 92 ASP A C 1
ATOM 728 O O . ASP A 1 92 ? 12.329 -6.891 -23.161 1.00 94.25 92 ASP A O 1
ATOM 732 N N . ILE A 1 93 ? 11.487 -6.157 -21.209 1.00 95.38 93 ILE A N 1
ATOM 733 C CA . ILE A 1 93 ? 12.733 -6.252 -20.448 1.00 95.38 93 ILE A CA 1
ATOM 734 C C . ILE A 1 93 ? 12.580 -7.229 -19.280 1.00 95.38 93 ILE A C 1
ATOM 736 O O . ILE A 1 93 ? 11.590 -7.206 -18.549 1.00 95.38 93 ILE A O 1
ATOM 740 N N . GLY A 1 94 ? 13.582 -8.088 -19.089 1.00 95.94 94 GLY A N 1
ATOM 741 C CA . GLY A 1 94 ? 13.683 -8.925 -17.896 1.00 95.94 94 GLY A CA 1
ATOM 742 C C . GLY A 1 94 ? 14.119 -8.095 -16.688 1.00 95.94 94 GLY A C 1
ATOM 743 O O . GLY A 1 94 ? 15.097 -7.355 -16.767 1.00 95.94 94 GLY A O 1
ATOM 744 N N . PHE A 1 95 ? 13.418 -8.236 -15.564 1.00 97.12 95 PHE A N 1
ATOM 745 C CA . PHE A 1 95 ? 13.738 -7.558 -14.308 1.00 97.12 95 PHE A CA 1
ATOM 746 C C . PHE A 1 95 ? 13.827 -8.570 -13.162 1.00 97.12 95 PHE A C 1
ATOM 748 O O . PHE A 1 95 ? 12.976 -9.452 -13.045 1.00 97.12 95 PHE A O 1
ATOM 755 N N . GLY A 1 96 ? 14.843 -8.431 -12.307 1.00 96.81 96 GLY A N 1
ATOM 756 C CA . GLY A 1 96 ? 15.056 -9.301 -11.153 1.00 96.81 96 GLY A CA 1
ATOM 757 C C . GLY A 1 96 ? 15.748 -8.577 -10.002 1.00 96.81 96 GLY A C 1
ATOM 758 O O . GLY A 1 96 ? 16.565 -7.684 -10.220 1.00 96.81 96 GLY A O 1
ATOM 759 N N . VAL A 1 97 ? 15.417 -8.983 -8.776 1.00 96.56 97 VAL A N 1
ATOM 760 C CA . VAL A 1 97 ? 16.042 -8.505 -7.537 1.00 96.56 97 VAL A CA 1
ATOM 761 C C . VAL A 1 97 ? 16.737 -9.688 -6.881 1.00 96.56 97 VAL A C 1
ATOM 763 O O . VAL A 1 97 ? 16.119 -10.731 -6.670 1.00 96.56 97 VAL A O 1
ATOM 766 N N . PHE A 1 98 ? 18.016 -9.521 -6.558 1.00 95.50 98 PHE A N 1
ATOM 767 C CA . PHE A 1 98 ? 18.853 -10.568 -5.983 1.00 95.50 98 PHE A CA 1
ATOM 768 C C . PHE A 1 98 ? 19.507 -10.060 -4.705 1.00 95.50 98 PHE A C 1
ATOM 770 O O . PHE A 1 98 ? 19.973 -8.922 -4.651 1.00 95.50 98 PHE A O 1
ATOM 777 N N . LEU A 1 99 ? 19.562 -10.920 -3.691 1.00 94.00 99 LEU A N 1
ATOM 778 C CA . LEU A 1 99 ? 20.345 -10.685 -2.488 1.00 94.00 99 LEU A CA 1
ATOM 779 C C . LEU A 1 99 ? 21.703 -11.365 -2.666 1.00 94.00 99 LEU A C 1
ATOM 781 O O . LEU A 1 99 ? 21.758 -12.575 -2.884 1.00 94.00 99 LEU A O 1
ATOM 785 N N . LYS A 1 100 ? 22.784 -10.590 -2.583 1.00 90.25 100 LYS A N 1
ATOM 786 C CA . LYS A 1 100 ? 24.141 -11.128 -2.468 1.00 90.25 100 LYS A CA 1
ATOM 787 C C . LYS A 1 100 ? 24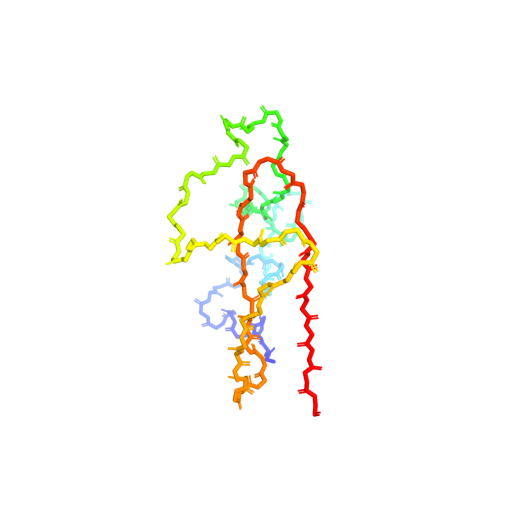.458 -11.249 -0.979 1.00 90.25 100 LYS A C 1
ATOM 789 O O . LYS A 1 100 ? 24.359 -10.257 -0.262 1.00 90.25 100 LYS A O 1
ATOM 794 N N . THR A 1 101 ? 24.763 -12.463 -0.539 1.00 73.19 101 THR A N 1
ATOM 795 C CA . THR A 1 101 ? 25.232 -12.778 0.818 1.00 73.19 101 THR A CA 1
ATOM 796 C C . THR A 1 101 ? 26.731 -12.965 0.830 1.00 73.19 101 THR A C 1
ATOM 798 O O . THR A 1 101 ? 27.214 -13.618 -0.125 1.00 73.19 101 THR A O 1
#

Radius of gyration: 23.9 Å; chains: 1; bounding box: 53×24×56 Å

InterPro domains:
  IPR036598 GOLD domain superfamily [SSF101576] (56-100)
  IPR036865 CRAL-TRIO lipid binding domain superfamily [G3DSA:3.40.525.10] (2-54)
  IPR036865 CRAL-TRIO lipid binding domain superfamily [SSF52087] (2-54)

pLDDT: mean 94.66, std 4.25, range [69.31, 98.5]

Foldseek 3Di:
DPQLVVVCVPPPLCRAAVVSNGCHADPVRHSQNCVPDDPDDDDDPVPDPDPDDDDDDPDDDDADPPGDDDDDDDDPDPPDDDDDDDDDPDDDDDDDDDDDD